Protein AF-F8DKZ6-F1 (afdb_monomer)

Foldseek 3Di:
DDDDPPDDDWAKWKKKWFWVVQAQADDPVLQVVLVVLLVVLCVVQQKAWDDWDDGRGMIITIITGDPRGPVVVSVVVSQVVSQVVCCVVPDVVRRTRTDIDTDPPDDPDD

Structure (mmCIF, N/CA/C/O backbone):
data_AF-F8DKZ6-F1
#
_entry.id   AF-F8DKZ6-F1
#
loop_
_atom_site.group_PDB
_atom_site.id
_atom_site.type_symbol
_atom_site.label_atom_id
_atom_site.label_alt_id
_atom_site.label_comp_id
_atom_site.label_asym_id
_atom_site.label_entity_id
_atom_site.label_seq_id
_atom_site.pdbx_PDB_ins_code
_atom_site.Cartn_x
_atom_site.Cartn_y
_atom_site.Cartn_z
_atom_site.occupancy
_atom_site.B_iso_or_equiv
_atom_site.auth_seq_id
_atom_site.auth_comp_id
_atom_site.auth_asym_id
_atom_site.auth_atom_id
_atom_site.pdbx_PDB_model_num
ATOM 1 N N . MET A 1 1 ? 3.356 -4.204 -20.487 1.00 58.06 1 MET A N 1
ATOM 2 C CA . MET A 1 1 ? 4.602 -4.791 -19.956 1.00 58.06 1 MET A CA 1
ATOM 3 C C . MET A 1 1 ? 5.649 -3.704 -19.964 1.00 58.06 1 MET A C 1
ATOM 5 O O . MET A 1 1 ? 5.780 -3.045 -20.993 1.00 58.06 1 MET A O 1
ATOM 9 N N . ASP A 1 2 ? 6.331 -3.504 -18.841 1.00 63.53 2 ASP A N 1
ATOM 10 C CA . ASP A 1 2 ? 7.314 -2.431 -18.696 1.00 63.53 2 ASP A CA 1
ATOM 11 C C . ASP A 1 2 ? 8.675 -2.890 -19.234 1.00 63.53 2 ASP A C 1
ATOM 13 O O . ASP A 1 2 ? 9.011 -4.079 -19.193 1.00 63.53 2 ASP A O 1
ATOM 17 N N . ARG A 1 3 ? 9.433 -1.956 -19.820 1.00 60.25 3 ARG A N 1
ATOM 18 C CA . ARG A 1 3 ? 10.691 -2.239 -20.526 1.00 60.25 3 ARG A CA 1
ATOM 19 C C . ARG A 1 3 ? 11.828 -1.409 -19.934 1.00 60.25 3 ARG A C 1
ATOM 21 O O . ARG A 1 3 ? 11.728 -0.190 -19.854 1.00 60.25 3 ARG A O 1
ATOM 28 N N . ASN A 1 4 ? 12.912 -2.073 -19.548 1.00 61.59 4 ASN A N 1
ATOM 29 C CA . ASN A 1 4 ? 14.237 -1.480 -19.373 1.00 61.59 4 ASN A CA 1
ATOM 30 C C . ASN A 1 4 ? 15.063 -1.723 -20.655 1.00 61.59 4 ASN A C 1
ATOM 32 O O . ASN A 1 4 ? 14.684 -2.564 -21.469 1.00 61.59 4 ASN A O 1
ATOM 36 N N . GLN A 1 5 ? 16.200 -1.041 -20.826 1.00 69.00 5 GLN A N 1
ATOM 37 C CA . GLN A 1 5 ? 17.036 -1.110 -22.040 1.00 69.00 5 GLN A CA 1
ATOM 38 C C . GLN A 1 5 ? 17.415 -2.546 -22.458 1.00 69.00 5 GLN A C 1
ATOM 40 O O . GLN A 1 5 ? 17.609 -2.805 -23.642 1.00 69.00 5 GLN A O 1
ATOM 45 N N . HIS A 1 6 ? 17.447 -3.491 -21.508 1.00 66.56 6 HIS A N 1
ATOM 46 C CA . HIS A 1 6 ? 17.795 -4.895 -21.752 1.00 66.56 6 HIS A CA 1
ATOM 47 C C . HIS A 1 6 ? 16.823 -5.912 -21.130 1.00 66.56 6 HIS A C 1
ATOM 49 O O . HIS A 1 6 ? 17.156 -7.092 -21.029 1.00 66.56 6 HIS A O 1
ATOM 55 N N . SER A 1 7 ? 15.640 -5.504 -20.652 1.00 61.03 7 SER A N 1
ATOM 56 C CA . SER A 1 7 ? 14.734 -6.437 -19.956 1.00 61.03 7 SER A CA 1
ATOM 57 C C . SER A 1 7 ? 13.268 -6.026 -20.035 1.00 61.03 7 SER A C 1
ATOM 59 O O . SER A 1 7 ? 12.934 -4.856 -19.869 1.00 61.03 7 SER A O 1
ATOM 61 N N . VAL A 1 8 ? 12.386 -7.007 -20.221 1.00 67.94 8 VAL A N 1
ATOM 62 C CA . VAL A 1 8 ? 10.933 -6.860 -20.056 1.00 67.94 8 VAL A CA 1
ATOM 63 C C . VAL A 1 8 ? 10.561 -7.458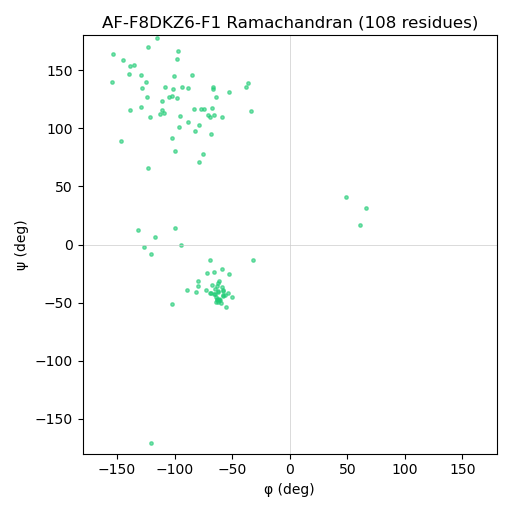 -18.705 1.00 67.94 8 VAL A C 1
ATOM 65 O O . VAL A 1 8 ? 11.026 -8.548 -18.380 1.00 67.94 8 VAL A O 1
ATOM 68 N N . TYR A 1 9 ? 9.752 -6.760 -17.910 1.00 72.69 9 TYR A N 1
ATOM 69 C CA . TYR A 1 9 ? 9.3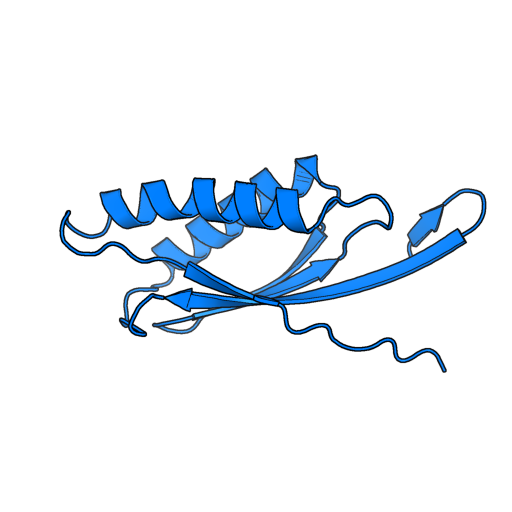37 -7.252 -16.598 1.00 72.69 9 TYR A CA 1
ATOM 70 C C . TYR A 1 9 ? 7.859 -6.974 -16.317 1.00 72.69 9 TYR A C 1
ATOM 72 O O . TYR A 1 9 ? 7.246 -6.046 -16.852 1.00 72.69 9 TYR A O 1
ATOM 80 N N . LEU A 1 10 ? 7.288 -7.823 -15.462 1.00 79.69 10 LEU A N 1
ATOM 81 C CA . LEU A 1 10 ? 5.945 -7.682 -14.917 1.00 79.69 10 LEU A CA 1
ATOM 82 C C . LEU A 1 10 ? 5.943 -8.243 -13.491 1.00 79.69 10 LEU A C 1
ATOM 84 O O . LEU A 1 10 ? 5.713 -9.430 -13.281 1.00 79.69 10 LEU A O 1
ATOM 88 N N . LEU A 1 11 ? 6.247 -7.386 -12.516 1.00 86.38 11 LEU A N 1
ATOM 89 C CA . LEU A 1 11 ? 6.314 -7.761 -11.104 1.00 86.38 11 LEU A CA 1
ATOM 90 C C . LEU A 1 11 ? 5.047 -7.280 -10.398 1.00 86.38 11 LEU A C 1
ATOM 92 O O . LEU A 1 11 ? 4.985 -6.134 -9.954 1.00 86.38 11 LEU A O 1
ATOM 96 N N . ASN A 1 12 ? 4.026 -8.136 -10.348 1.00 87.94 12 ASN A N 1
ATOM 97 C CA . ASN A 1 12 ? 2.811 -7.879 -9.577 1.00 87.94 12 ASN A CA 1
ATOM 98 C C . ASN A 1 12 ? 2.947 -8.510 -8.188 1.00 87.94 12 ASN A C 1
ATOM 100 O O . ASN A 1 12 ? 3.354 -9.662 -8.069 1.00 87.94 12 ASN A O 1
ATOM 104 N N . TYR A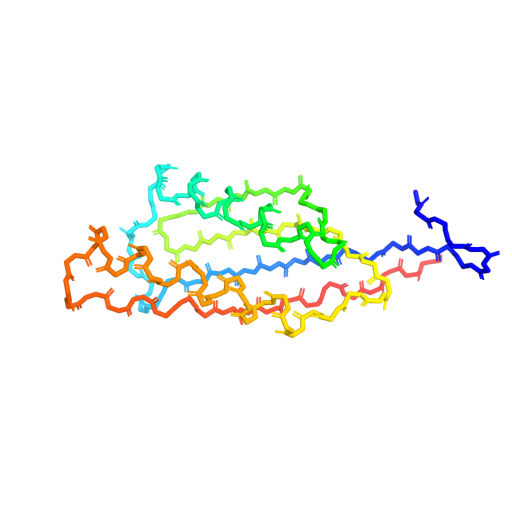 1 13 ? 2.555 -7.768 -7.159 1.00 88.06 13 TYR A N 1
ATOM 105 C CA . TYR A 1 13 ? 2.567 -8.208 -5.772 1.00 88.06 13 TYR A CA 1
ATOM 106 C C . TYR A 1 13 ? 1.182 -8.055 -5.163 1.00 88.06 13 TYR A C 1
ATOM 108 O O . TYR A 1 13 ? 0.511 -7.042 -5.374 1.00 88.06 13 TYR A O 1
ATOM 116 N N . HIS A 1 14 ? 0.798 -9.044 -4.357 1.00 88.25 14 HIS A N 1
ATOM 117 C CA . HIS A 1 14 ? -0.399 -8.990 -3.535 1.00 88.25 14 HIS A CA 1
ATOM 118 C C . HIS A 1 14 ? -0.002 -8.849 -2.064 1.00 88.25 14 HIS A C 1
ATOM 120 O O . HIS A 1 14 ? 0.602 -9.735 -1.456 1.00 88.25 14 HIS A O 1
ATOM 126 N N . LEU A 1 15 ? -0.331 -7.697 -1.495 1.00 87.62 15 LEU A N 1
ATOM 127 C CA . LEU A 1 15 ? -0.096 -7.372 -0.099 1.00 87.62 15 LEU A CA 1
ATOM 128 C C . LEU A 1 15 ? -1.415 -7.442 0.662 1.00 87.62 15 LEU A C 1
ATOM 130 O O . LEU A 1 15 ? -2.377 -6.764 0.305 1.00 87.62 15 LEU A O 1
ATOM 134 N N . VAL A 1 16 ? -1.422 -8.213 1.748 1.00 86.50 16 VAL A N 1
ATOM 135 C CA . VAL A 1 16 ? -2.526 -8.229 2.708 1.00 86.50 16 VAL A CA 1
ATOM 136 C C . VAL A 1 16 ? -2.041 -7.604 4.008 1.00 86.50 16 VAL A C 1
ATOM 138 O O . VAL A 1 16 ? -1.037 -8.027 4.587 1.00 86.50 16 VAL A O 1
ATOM 141 N N . MET A 1 17 ? -2.740 -6.561 4.447 1.00 85.19 17 MET A N 1
ATOM 142 C CA . MET A 1 17 ? -2.450 -5.845 5.685 1.00 85.19 17 MET A CA 1
ATOM 143 C C . MET A 1 17 ? -3.563 -6.111 6.675 1.00 85.19 17 MET A C 1
ATOM 145 O O . MET A 1 17 ? -4.699 -5.706 6.447 1.00 85.19 17 MET A O 1
ATOM 149 N N . VAL A 1 18 ? -3.232 -6.773 7.777 1.00 83.25 18 VAL A N 1
ATOM 150 C CA . VAL A 1 18 ? -4.214 -7.183 8.782 1.00 83.25 18 VAL A CA 1
ATOM 151 C C . VAL A 1 18 ? -4.046 -6.342 10.039 1.00 83.25 18 VAL A C 1
ATOM 153 O O . VAL A 1 18 ? -2.931 -6.120 10.517 1.00 83.25 18 VAL A O 1
ATOM 156 N N . VAL A 1 19 ? -5.161 -5.877 10.593 1.00 77.62 19 VAL A N 1
ATOM 157 C CA . VAL A 1 19 ? -5.202 -5.169 11.873 1.00 77.62 19 VAL A CA 1
ATOM 158 C C . VAL A 1 19 ? -4.809 -6.133 12.994 1.00 77.62 19 VAL A C 1
ATOM 160 O O . VAL A 1 19 ? -5.330 -7.245 13.082 1.00 77.62 19 VAL A O 1
ATOM 163 N N . LYS A 1 20 ? -3.926 -5.711 13.907 1.00 71.31 20 LYS A N 1
ATOM 164 C CA . LYS A 1 20 ? -3.575 -6.509 15.093 1.00 71.31 20 LYS A CA 1
ATOM 165 C C . LYS A 1 20 ? -4.827 -6.940 15.863 1.00 71.31 20 LYS A C 1
ATOM 167 O O . LYS A 1 20 ? -5.678 -6.109 16.182 1.00 71.31 20 LYS A O 1
ATOM 172 N N . TYR A 1 21 ? -4.907 -8.228 16.197 1.00 80.19 21 TYR A N 1
ATOM 173 C CA . TYR A 1 21 ? -6.077 -8.856 16.831 1.00 80.19 21 TYR A CA 1
ATOM 174 C C . TYR A 1 21 ? -7.367 -8.796 15.993 1.00 80.19 21 TYR A C 1
ATOM 176 O O . TYR A 1 21 ? -8.445 -8.977 16.553 1.00 80.19 21 TYR A O 1
ATOM 184 N N . ARG A 1 22 ? -7.267 -8.516 14.683 1.00 78.38 22 ARG A N 1
ATOM 185 C CA . ARG A 1 22 ? -8.392 -8.439 13.736 1.00 78.38 22 ARG A CA 1
ATOM 186 C C . ARG A 1 22 ? -9.557 -7.587 14.239 1.00 78.38 22 ARG A C 1
ATOM 188 O O . ARG A 1 22 ? -10.730 -7.933 14.117 1.00 78.38 22 ARG A O 1
ATOM 195 N N . ARG A 1 23 ? -9.228 -6.455 14.866 1.00 81.62 23 ARG A N 1
ATOM 196 C CA . ARG A 1 23 ? -10.247 -5.502 15.308 1.00 81.62 23 ARG A CA 1
ATOM 197 C C . ARG A 1 23 ? -10.922 -4.891 14.080 1.00 81.62 23 ARG A C 1
ATOM 199 O O . ARG A 1 23 ? -10.241 -4.480 13.146 1.00 81.62 23 ARG A O 1
ATOM 206 N N . LYS A 1 24 ? -12.248 -4.793 14.127 1.00 87.19 24 LYS A N 1
ATOM 207 C CA . LYS A 1 24 ? -13.101 -4.246 13.064 1.00 87.19 24 LYS A CA 1
ATOM 208 C C . LYS A 1 24 ? -13.091 -2.717 13.081 1.00 87.19 24 LYS A C 1
ATOM 210 O O . LYS A 1 24 ? -14.027 -2.088 13.561 1.00 87.19 24 LYS A O 1
ATOM 215 N N . VAL A 1 25 ? -11.970 -2.134 12.680 1.00 83.38 25 VAL A N 1
ATOM 216 C CA . VAL A 1 25 ? -11.670 -0.698 12.819 1.00 83.38 25 VAL A CA 1
ATOM 217 C C . VAL A 1 25 ? -11.412 0.002 11.493 1.00 83.38 25 VAL A C 1
ATOM 219 O O . VAL A 1 25 ? -11.281 1.220 11.482 1.00 83.38 25 VAL A O 1
ATOM 222 N N . ILE A 1 26 ? -11.306 -0.735 10.389 1.00 86.12 26 ILE A N 1
ATOM 223 C CA . ILE A 1 26 ? -11.164 -0.143 9.064 1.00 86.12 26 ILE A CA 1
ATOM 224 C C . ILE A 1 26 ? -12.561 0.223 8.565 1.00 86.12 26 ILE A C 1
ATOM 226 O O . ILE A 1 26 ? -13.417 -0.635 8.370 1.00 86.12 26 ILE A O 1
ATOM 230 N N . ASN A 1 27 ? -12.773 1.517 8.370 1.00 89.50 27 ASN A N 1
ATOM 231 C CA . ASN A 1 27 ? -13.910 2.082 7.655 1.00 89.50 27 ASN A CA 1
ATOM 232 C C . ASN A 1 27 ? -13.409 2.784 6.382 1.00 89.50 27 ASN A C 1
ATOM 234 O O . ASN A 1 27 ? -12.199 2.857 6.147 1.00 89.50 27 ASN A O 1
ATOM 238 N N . ASP A 1 28 ? -14.328 3.315 5.580 1.00 92.44 28 ASP A N 1
ATOM 239 C CA . ASP A 1 28 ? -14.003 3.951 4.297 1.00 92.44 28 ASP A CA 1
ATOM 240 C C . ASP A 1 28 ? -13.018 5.121 4.455 1.00 92.44 28 ASP A C 1
ATOM 242 O O . ASP A 1 28 ? -12.067 5.243 3.686 1.00 92.44 28 ASP A O 1
ATOM 246 N N . GLU A 1 29 ? -13.178 5.939 5.501 1.00 89.88 29 GLU A N 1
ATOM 247 C CA . GLU A 1 29 ? -12.293 7.077 5.787 1.00 89.88 29 GLU A CA 1
ATOM 248 C C . GLU A 1 29 ? -10.854 6.625 6.090 1.00 89.88 29 GLU A C 1
ATOM 250 O O . GLU A 1 29 ? -9.885 7.140 5.523 1.00 89.88 29 GLU A O 1
ATOM 255 N N . ILE A 1 30 ? -10.699 5.625 6.963 1.00 86.94 30 ILE A N 1
ATOM 256 C CA . ILE A 1 30 ? -9.394 5.054 7.310 1.00 86.94 30 ILE A CA 1
ATOM 257 C C . ILE A 1 30 ? -8.779 4.367 6.089 1.00 86.94 30 ILE A C 1
ATOM 259 O O . ILE A 1 30 ? -7.583 4.528 5.835 1.00 86.94 30 ILE A O 1
ATOM 263 N N . SER A 1 31 ? -9.580 3.623 5.327 1.00 91.81 31 SER A N 1
ATOM 264 C CA . SER A 1 31 ? -9.148 2.935 4.111 1.00 91.81 31 SER A CA 1
ATOM 265 C C . SER A 1 31 ? -8.617 3.913 3.062 1.00 91.81 31 SER A C 1
ATOM 267 O O . SER A 1 31 ? -7.507 3.723 2.560 1.00 91.81 31 SER A O 1
ATOM 269 N N . GLU A 1 32 ? -9.343 4.998 2.786 1.00 93.31 32 GLU A N 1
ATOM 270 C CA . GLU A 1 32 ? -8.937 5.989 1.788 1.00 93.31 32 GLU A CA 1
ATOM 271 C C . GLU A 1 32 ? -7.651 6.712 2.204 1.00 93.31 32 GLU A C 1
ATOM 273 O O . GLU A 1 32 ? -6.744 6.909 1.393 1.00 93.31 32 GLU A O 1
ATOM 278 N N . TYR A 1 33 ? -7.489 7.020 3.494 1.00 90.06 33 TYR A N 1
ATOM 279 C CA . TYR A 1 33 ? -6.216 7.546 3.974 1.00 90.06 33 TYR A CA 1
ATOM 280 C C . TYR A 1 33 ? -5.065 6.554 3.764 1.00 90.06 33 TYR A C 1
ATOM 282 O O . TYR A 1 33 ? -3.989 6.941 3.296 1.00 90.06 33 TYR A O 1
ATOM 290 N N . LEU A 1 34 ? -5.257 5.286 4.145 1.00 90.81 34 LEU A N 1
ATOM 291 C CA . LEU A 1 34 ? -4.234 4.249 3.998 1.00 90.81 34 LEU A CA 1
ATOM 292 C C . LEU A 1 34 ? -3.822 4.116 2.527 1.00 90.81 34 LEU A C 1
ATOM 294 O O . LEU A 1 34 ? -2.626 4.108 2.228 1.00 90.81 34 LEU A O 1
ATOM 298 N N . LYS A 1 35 ? -4.797 4.131 1.614 1.00 95.56 35 LYS A N 1
ATOM 299 C CA . LYS A 1 35 ? -4.586 4.123 0.165 1.00 95.56 35 LYS A CA 1
ATOM 300 C C . LYS A 1 35 ? -3.775 5.326 -0.299 1.00 95.56 35 LYS A C 1
ATOM 302 O O . LYS A 1 35 ? -2.758 5.162 -0.974 1.00 95.56 35 LYS A O 1
ATOM 307 N N . HIS A 1 36 ? -4.162 6.532 0.110 1.00 94.69 36 HIS A N 1
ATOM 308 C CA . HIS A 1 36 ? -3.431 7.750 -0.229 1.00 94.69 36 HIS A CA 1
ATOM 309 C C . HIS A 1 36 ? -1.975 7.691 0.261 1.00 94.69 36 HIS A C 1
ATOM 311 O O . HIS A 1 36 ? -1.042 7.980 -0.491 1.00 94.69 36 HIS A O 1
ATOM 317 N N . ARG A 1 37 ? -1.739 7.239 1.501 1.00 92.06 37 ARG A N 1
ATOM 318 C CA . ARG A 1 37 ? -0.374 7.045 2.018 1.00 92.06 37 ARG A CA 1
ATOM 319 C C . ARG A 1 37 ? 0.398 5.985 1.246 1.00 92.06 37 ARG A C 1
ATOM 321 O O . ARG A 1 37 ? 1.605 6.150 1.083 1.00 92.06 37 ARG A O 1
ATOM 328 N N . PHE A 1 38 ? -0.263 4.927 0.783 1.00 94.69 38 PHE A N 1
ATOM 329 C CA . PHE A 1 38 ? 0.373 3.868 0.006 1.00 94.69 38 PHE A CA 1
ATOM 330 C C . PHE A 1 38 ? 0.912 4.421 -1.307 1.00 94.69 38 PHE A C 1
ATOM 332 O O . PHE A 1 38 ? 2.080 4.209 -1.623 1.00 94.69 38 PHE A O 1
ATOM 339 N N . VAL A 1 39 ? 0.098 5.212 -2.011 1.00 96.31 39 VAL A N 1
ATOM 340 C CA . VAL A 1 39 ? 0.501 5.886 -3.251 1.00 96.31 39 VAL A CA 1
ATOM 341 C C . VAL A 1 39 ? 1.654 6.860 -2.994 1.00 96.31 39 VAL A C 1
ATOM 343 O O . VAL A 1 39 ? 2.676 6.777 -3.669 1.00 96.31 39 VAL A O 1
ATOM 346 N N . VAL A 1 40 ? 1.542 7.729 -1.983 1.00 95.00 40 VAL A N 1
ATOM 347 C CA . VAL A 1 40 ? 2.578 8.731 -1.664 1.00 95.00 40 VAL A CA 1
ATOM 348 C C . VAL A 1 40 ? 3.914 8.081 -1.303 1.00 95.00 40 VAL A C 1
ATOM 350 O O . VAL A 1 40 ? 4.957 8.495 -1.799 1.00 95.00 40 VAL A O 1
ATOM 353 N N . VAL A 1 41 ? 3.910 7.058 -0.443 1.00 93.56 41 VAL A N 1
ATOM 354 C CA . VAL A 1 41 ? 5.149 6.351 -0.085 1.00 93.56 41 VAL A CA 1
ATOM 355 C C . VAL A 1 41 ? 5.673 5.569 -1.286 1.00 93.56 41 VAL A C 1
ATOM 357 O O . VAL A 1 41 ? 6.871 5.593 -1.543 1.00 93.56 41 VAL A O 1
ATOM 360 N N . GLY A 1 42 ? 4.789 4.915 -2.041 1.00 95.12 42 GLY A N 1
ATOM 361 C CA . GLY A 1 42 ? 5.134 4.069 -3.178 1.00 95.12 42 GLY A CA 1
ATOM 362 C C . GLY A 1 42 ? 5.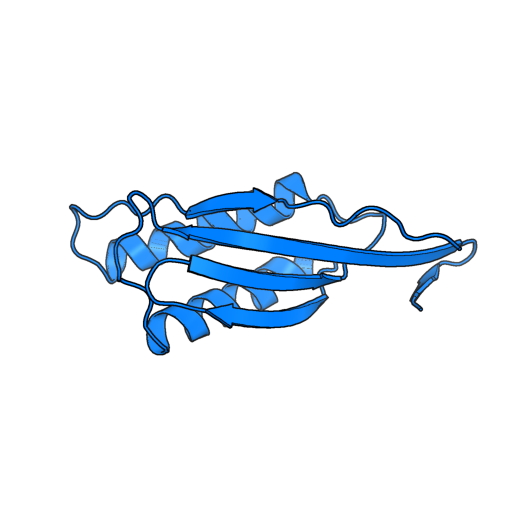847 4.791 -4.320 1.00 95.12 42 GLY A C 1
ATOM 363 O O . GLY A 1 42 ? 6.718 4.193 -4.954 1.00 95.12 42 GLY A O 1
ATOM 364 N N . GLN A 1 43 ? 5.561 6.079 -4.533 1.00 94.00 43 GLN A N 1
ATOM 365 C CA . GLN A 1 43 ? 6.220 6.899 -5.559 1.00 94.00 43 GLN A CA 1
ATOM 366 C C . GLN A 1 43 ? 7.750 6.875 -5.443 1.00 94.00 43 GLN A C 1
ATOM 368 O O . GLN A 1 43 ? 8.437 6.710 -6.448 1.00 94.00 43 GLN A O 1
ATOM 373 N N . ALA A 1 44 ? 8.290 6.956 -4.223 1.00 93.56 44 ALA A N 1
ATOM 374 C CA . ALA A 1 44 ? 9.736 6.948 -3.988 1.00 93.56 44 ALA A CA 1
ATOM 375 C C . ALA A 1 44 ? 10.407 5.590 -4.282 1.00 93.56 44 ALA A C 1
ATOM 377 O O . ALA A 1 44 ? 11.629 5.515 -4.364 1.00 93.56 44 ALA A O 1
ATOM 378 N N . TYR A 1 45 ? 9.618 4.524 -4.437 1.00 94.25 45 TYR A N 1
ATOM 379 C CA . TYR A 1 45 ? 10.093 3.150 -4.616 1.00 94.25 45 TYR A CA 1
ATOM 380 C C . TYR A 1 45 ? 9.704 2.552 -5.977 1.00 94.25 45 TYR A C 1
ATOM 382 O O . TYR A 1 45 ? 9.921 1.361 -6.203 1.00 94.25 45 TYR A O 1
ATOM 390 N N . GLY A 1 46 ? 9.119 3.343 -6.884 1.00 93.56 46 GLY A N 1
ATOM 391 C CA . GLY A 1 46 ? 8.642 2.844 -8.177 1.00 93.56 46 GLY A CA 1
ATOM 392 C C . GLY A 1 46 ? 7.466 1.869 -8.051 1.00 93.56 46 GLY A C 1
ATOM 393 O O . GLY A 1 46 ? 7.345 0.939 -8.845 1.00 93.56 46 GLY A O 1
ATOM 394 N N . ILE A 1 47 ? 6.624 2.048 -7.032 1.00 94.81 47 ILE A N 1
ATOM 395 C CA . ILE A 1 47 ? 5.411 1.253 -6.833 1.00 94.81 47 ILE A CA 1
ATOM 396 C C . ILE A 1 47 ? 4.241 1.892 -7.576 1.00 94.81 47 ILE A C 1
ATOM 398 O O . ILE A 1 47 ? 4.000 3.093 -7.463 1.00 94.81 47 ILE A O 1
ATOM 402 N N . ASN A 1 48 ? 3.469 1.067 -8.276 1.00 93.81 48 ASN A N 1
ATOM 403 C CA . ASN A 1 48 ? 2.251 1.470 -8.962 1.00 93.81 48 ASN A CA 1
ATOM 404 C C . ASN A 1 48 ? 1.053 0.658 -8.447 1.00 93.81 48 ASN A C 1
ATOM 406 O O . ASN A 1 48 ? 0.936 -0.538 -8.718 1.00 93.81 48 ASN A O 1
ATOM 410 N N . LEU A 1 49 ? 0.158 1.309 -7.703 1.00 96.00 49 LEU A N 1
ATOM 411 C CA . LEU A 1 49 ? -1.068 0.699 -7.184 1.00 96.00 49 LEU A CA 1
ATOM 412 C C . LEU A 1 49 ? -1.992 0.280 -8.339 1.00 96.00 49 LEU A C 1
ATOM 414 O O . LEU A 1 49 ? -2.310 1.097 -9.194 1.00 96.00 49 LEU A O 1
ATOM 418 N N . GLN A 1 50 ? -2.421 -0.981 -8.355 1.00 95.69 50 GLN A N 1
ATOM 419 C CA . GLN A 1 50 ? -3.355 -1.511 -9.355 1.00 95.69 50 GLN A CA 1
ATOM 420 C C . GLN A 1 50 ? -4.764 -1.635 -8.775 1.00 95.69 50 GLN A C 1
ATOM 422 O O . GLN A 1 50 ? -5.712 -1.113 -9.351 1.00 95.69 50 GLN A O 1
ATOM 427 N N . GLU A 1 51 ? -4.896 -2.279 -7.614 1.00 95.81 51 GLU A N 1
ATOM 428 C CA . GLU A 1 51 ? -6.185 -2.483 -6.949 1.00 95.81 51 GLU A CA 1
ATOM 429 C C . GLU A 1 51 ? -6.052 -2.292 -5.440 1.00 95.81 51 GLU A C 1
ATOM 431 O O . GLU A 1 51 ? -5.018 -2.602 -4.839 1.00 95.81 51 GLU A O 1
ATOM 436 N N . TRP A 1 52 ? -7.120 -1.780 -4.833 1.00 97.12 52 TRP A N 1
ATOM 437 C CA . TRP A 1 52 ? -7.226 -1.548 -3.400 1.00 97.12 52 TRP A CA 1
ATOM 438 C C . TRP A 1 52 ? -8.618 -1.944 -2.931 1.00 97.12 52 TRP A C 1
ATOM 440 O O . TRP A 1 52 ? -9.597 -1.310 -3.317 1.00 97.12 52 TRP A O 1
ATOM 450 N N . ASN A 1 53 ? -8.690 -2.959 -2.078 1.00 95.38 53 ASN A N 1
ATOM 451 C CA . ASN A 1 53 ? -9.931 -3.435 -1.481 1.00 95.38 53 ASN A CA 1
ATOM 452 C C . ASN A 1 53 ? -9.752 -3.523 0.034 1.00 95.38 53 ASN A C 1
ATOM 454 O O . ASN A 1 53 ? -8.665 -3.848 0.512 1.00 95.38 53 ASN A O 1
ATOM 458 N N . HIS A 1 54 ? -10.802 -3.253 0.802 1.00 94.00 54 HIS A N 1
ATOM 459 C CA . HIS A 1 54 ? -10.754 -3.377 2.255 1.00 94.00 54 HIS A CA 1
ATOM 460 C C . HIS A 1 54 ? -11.989 -4.080 2.804 1.00 94.00 54 HIS A C 1
ATOM 462 O O . HIS A 1 54 ? -13.065 -4.032 2.215 1.00 94.00 54 HIS A O 1
ATOM 468 N N . ASP A 1 55 ? -11.798 -4.691 3.964 1.00 93.31 55 ASP A N 1
ATOM 469 C CA . ASP A 1 55 ? -12.847 -5.141 4.869 1.00 93.31 55 ASP A CA 1
ATOM 470 C C . ASP A 1 55 ? -12.645 -4.415 6.213 1.00 93.31 55 ASP A C 1
ATOM 472 O O . ASP A 1 55 ? -11.835 -3.492 6.329 1.00 93.31 55 ASP A O 1
ATOM 476 N N . GLN A 1 56 ? -13.369 -4.814 7.251 1.00 89.62 56 GLN A N 1
ATOM 477 C CA . GLN A 1 56 ? -13.357 -4.160 8.554 1.00 89.62 56 GLN A CA 1
ATOM 478 C C . GLN A 1 56 ? -12.053 -4.390 9.334 1.00 89.62 56 GLN A C 1
ATOM 480 O O . GLN A 1 56 ? -11.712 -3.590 10.206 1.00 89.62 56 GLN A O 1
ATOM 485 N N . ASP A 1 57 ? -11.316 -5.467 9.061 1.00 86.25 57 ASP A N 1
ATOM 486 C CA . ASP A 1 57 ? -10.118 -5.871 9.812 1.00 86.25 57 ASP A CA 1
ATOM 487 C C . ASP A 1 57 ? -8.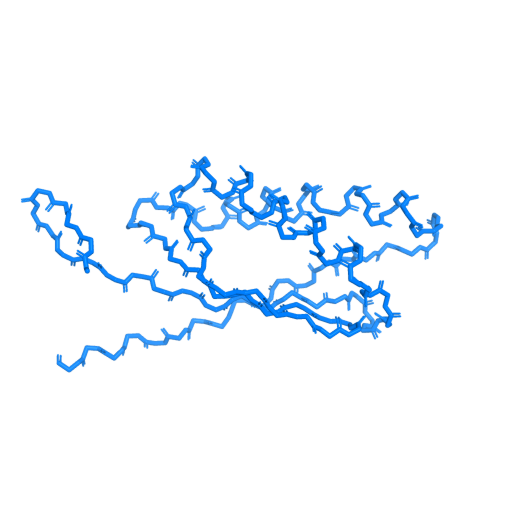867 -6.098 8.943 1.00 86.25 57 ASP A C 1
ATOM 489 O O . ASP A 1 57 ? -7.787 -6.366 9.485 1.00 86.25 57 ASP A O 1
ATOM 493 N N . HIS A 1 58 ? -8.971 -5.959 7.618 1.00 86.94 58 HIS A N 1
ATOM 494 C CA . HIS A 1 58 ? -7.841 -6.096 6.702 1.00 86.94 58 HIS A CA 1
ATOM 495 C C . HIS A 1 58 ? -8.000 -5.298 5.395 1.00 86.94 58 HIS A C 1
ATOM 497 O O . HIS A 1 58 ? -9.088 -4.867 5.024 1.00 86.94 58 HIS A O 1
ATOM 503 N N . VAL A 1 59 ? -6.881 -5.111 4.691 1.00 90.69 59 VAL A N 1
ATOM 504 C CA . VAL A 1 59 ? -6.798 -4.470 3.370 1.00 90.69 59 VAL A CA 1
ATOM 505 C C . VAL A 1 59 ? -6.026 -5.369 2.408 1.00 90.69 59 VAL A C 1
ATOM 507 O O . VAL A 1 59 ? -4.944 -5.8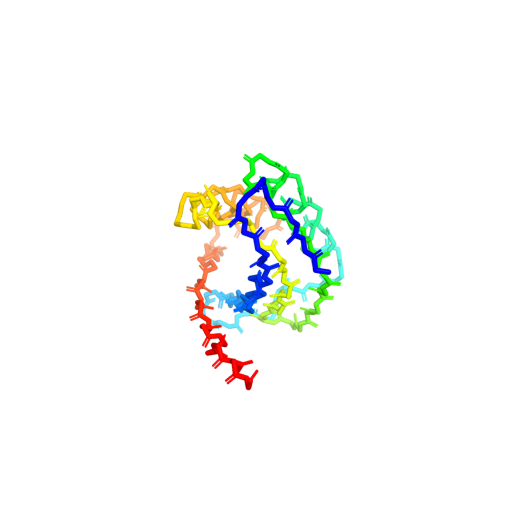51 2.747 1.00 90.69 59 VAL A O 1
ATOM 510 N N . HIS A 1 60 ? -6.556 -5.527 1.200 1.00 91.81 60 HIS A N 1
ATOM 511 C CA . HIS A 1 60 ? -5.933 -6.177 0.054 1.00 91.81 60 HIS A CA 1
ATOM 512 C C . HIS A 1 60 ? -5.411 -5.140 -0.937 1.00 91.81 60 HIS A C 1
ATOM 514 O O . HIS A 1 60 ? -6.147 -4.256 -1.380 1.00 91.81 60 HIS A O 1
ATOM 520 N N . VAL A 1 61 ? -4.141 -5.267 -1.311 1.00 93.56 61 VAL A N 1
ATOM 521 C CA . VAL A 1 61 ? -3.471 -4.342 -2.223 1.00 93.56 61 VAL A CA 1
ATOM 522 C C . VAL A 1 61 ? -2.788 -5.123 -3.329 1.00 93.56 61 VAL A C 1
ATOM 524 O O . VAL A 1 61 ? -1.863 -5.893 -3.068 1.00 93.56 61 VAL A O 1
ATOM 527 N N . LEU A 1 62 ? -3.208 -4.890 -4.568 1.00 92.81 62 LEU A N 1
ATOM 528 C CA . LEU A 1 62 ? -2.489 -5.340 -5.752 1.00 92.81 62 LEU A CA 1
ATOM 529 C C . LEU A 1 62 ? -1.663 -4.172 -6.277 1.00 92.81 62 LEU A C 1
ATOM 531 O O . LEU A 1 62 ? -2.200 -3.094 -6.535 1.00 92.81 62 LEU A O 1
ATOM 535 N N . PHE A 1 63 ? -0.363 -4.362 -6.457 1.00 93.81 63 PHE A N 1
ATOM 536 C CA . PHE A 1 63 ? 0.505 -3.321 -6.999 1.00 93.81 63 PHE A CA 1
ATOM 537 C C . PHE A 1 63 ? 1.611 -3.901 -7.872 1.00 93.81 63 PHE A C 1
ATOM 539 O O . PHE A 1 63 ? 1.979 -5.069 -7.757 1.00 93.81 63 PHE A O 1
ATOM 546 N N . ARG A 1 64 ? 2.156 -3.057 -8.745 1.00 92.50 64 ARG A N 1
ATOM 547 C CA . ARG A 1 64 ? 3.348 -3.343 -9.538 1.00 92.50 64 ARG A CA 1
ATOM 548 C C . ARG A 1 64 ? 4.568 -2.691 -8.924 1.00 92.50 64 ARG A C 1
ATOM 550 O O . ARG A 1 64 ? 4.470 -1.582 -8.403 1.00 92.50 64 ARG A O 1
ATOM 557 N N . ALA A 1 65 ? 5.703 -3.364 -9.024 1.00 91.44 65 ALA A N 1
ATOM 558 C CA . ALA A 1 65 ? 7.000 -2.818 -8.653 1.00 91.44 65 ALA A CA 1
ATOM 559 C C . ALA A 1 65 ? 7.978 -2.880 -9.831 1.00 91.44 65 ALA A C 1
ATOM 561 O O . ALA A 1 65 ? 7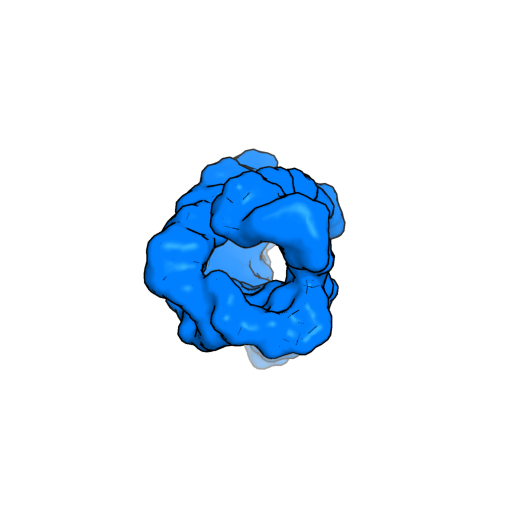.726 -3.529 -10.850 1.00 91.44 65 ALA A O 1
ATOM 562 N N . THR A 1 66 ? 9.123 -2.228 -9.665 1.00 88.50 66 THR A N 1
ATOM 563 C CA . THR A 1 66 ? 10.249 -2.335 -10.596 1.00 88.50 66 THR A CA 1
ATOM 564 C C . THR A 1 66 ? 11.277 -3.348 -10.078 1.00 88.50 66 THR A C 1
ATOM 566 O O . THR A 1 66 ? 11.337 -3.586 -8.872 1.00 88.50 66 THR A O 1
ATOM 569 N N . PRO A 1 67 ? 12.151 -3.909 -10.933 1.00 85.88 67 PRO A N 1
ATOM 570 C CA . PRO A 1 67 ? 13.222 -4.808 -10.492 1.00 85.88 67 PRO A CA 1
ATOM 571 C C . PRO A 1 67 ? 14.198 -4.182 -9.485 1.00 85.88 67 PRO A C 1
ATOM 573 O O . PRO A 1 67 ? 14.876 -4.900 -8.761 1.00 85.88 67 PRO A O 1
ATOM 576 N N . HIS A 1 68 ? 14.268 -2.849 -9.432 1.00 86.31 68 HIS A N 1
ATOM 577 C CA . HIS A 1 68 ? 15.127 -2.098 -8.512 1.00 86.31 68 HIS A CA 1
ATOM 578 C C . HIS A 1 68 ? 14.399 -1.679 -7.230 1.00 86.31 68 HIS A C 1
ATOM 580 O O . HIS A 1 68 ? 14.980 -1.018 -6.371 1.00 86.31 68 HIS A O 1
ATOM 586 N N . THR A 1 69 ? 13.117 -2.022 -7.098 1.00 89.81 69 THR A N 1
ATOM 587 C CA . THR A 1 69 ? 12.333 -1.663 -5.926 1.00 89.81 69 THR A CA 1
ATOM 588 C C . THR A 1 69 ? 12.848 -2.414 -4.701 1.00 89.81 69 THR A C 1
ATOM 590 O O . THR A 1 69 ? 12.750 -3.637 -4.600 1.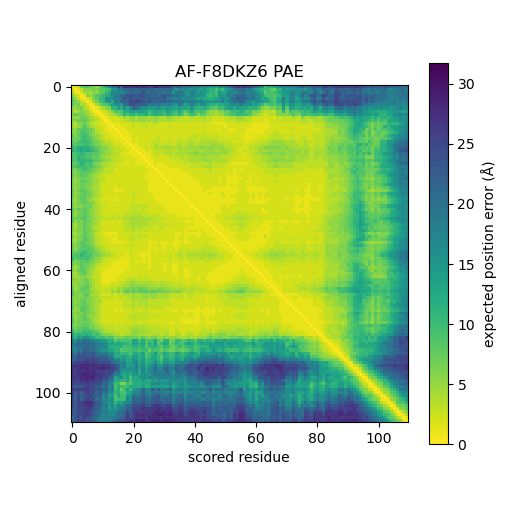00 89.81 69 THR A O 1
ATOM 593 N N . GLU A 1 70 ? 13.330 -1.666 -3.710 1.00 90.81 70 GLU A N 1
ATOM 594 C CA . GLU A 1 70 ? 13.712 -2.213 -2.408 1.00 90.81 70 GLU A CA 1
ATOM 595 C C . GLU A 1 70 ? 12.464 -2.530 -1.566 1.00 90.81 70 GLU A C 1
ATOM 597 O O . GLU A 1 70 ? 12.087 -1.784 -0.657 1.00 90.81 70 GLU A O 1
ATOM 602 N N . MET A 1 71 ? 11.814 -3.658 -1.874 1.00 88.69 71 MET A N 1
ATOM 603 C CA . MET A 1 71 ? 10.522 -4.067 -1.306 1.00 88.69 71 MET A CA 1
ATOM 604 C C . MET A 1 71 ? 10.473 -4.012 0.225 1.00 88.69 71 MET A C 1
ATOM 606 O O . MET A 1 71 ? 9.532 -3.460 0.794 1.00 88.69 71 MET A O 1
ATOM 610 N N . ALA A 1 72 ? 11.500 -4.513 0.915 1.00 87.19 72 ALA A N 1
ATOM 611 C CA . ALA A 1 72 ? 11.547 -4.479 2.377 1.00 87.19 72 ALA A CA 1
ATOM 612 C C . ALA A 1 72 ? 11.564 -3.042 2.933 1.00 87.19 72 ALA A C 1
ATOM 614 O O . ALA A 1 72 ? 10.872 -2.744 3.909 1.00 87.19 72 ALA A O 1
ATOM 615 N N . LYS A 1 73 ? 12.317 -2.128 2.303 1.00 89.56 73 LYS A N 1
ATOM 616 C CA . LYS A 1 73 ? 12.369 -0.719 2.721 1.00 89.56 73 LYS A CA 1
ATOM 617 C C . LYS A 1 73 ? 11.047 -0.014 2.446 1.00 89.56 73 LYS A C 1
ATOM 619 O O . LYS A 1 73 ? 10.560 0.692 3.327 1.00 89.56 73 LYS A O 1
ATOM 624 N N . PHE A 1 74 ? 10.436 -0.269 1.288 1.00 92.50 74 PHE A N 1
ATOM 625 C CA . PHE A 1 74 ? 9.110 0.243 0.949 1.00 92.50 74 PHE A CA 1
ATOM 626 C C . PHE A 1 74 ? 8.067 -0.149 2.005 1.00 92.50 74 PHE A C 1
ATOM 628 O O . PHE A 1 74 ? 7.416 0.719 2.589 1.00 92.50 74 PHE A O 1
ATOM 635 N N . LEU A 1 75 ? 7.950 -1.444 2.309 1.00 89.69 75 LEU A N 1
ATOM 636 C CA . LEU A 1 75 ? 6.971 -1.953 3.273 1.00 89.69 75 LEU A CA 1
ATOM 637 C C . LEU A 1 75 ? 7.213 -1.397 4.680 1.00 89.69 75 LEU A C 1
ATOM 639 O O . LEU A 1 75 ? 6.262 -1.014 5.364 1.00 89.69 75 LEU A O 1
ATOM 643 N N . ASN A 1 76 ? 8.477 -1.284 5.099 1.00 86.50 76 ASN A N 1
ATOM 644 C CA . ASN A 1 76 ? 8.840 -0.691 6.386 1.00 86.50 76 ASN A CA 1
ATOM 645 C C . ASN A 1 76 ? 8.506 0.805 6.455 1.00 86.50 76 ASN A C 1
ATOM 647 O O . ASN A 1 76 ? 7.964 1.268 7.465 1.00 86.50 76 ASN A O 1
ATOM 651 N N . ALA A 1 77 ? 8.787 1.561 5.391 1.00 89.38 77 ALA A N 1
ATOM 652 C CA . ALA A 1 77 ? 8.457 2.980 5.296 1.00 89.38 77 ALA A CA 1
ATOM 653 C C . ALA A 1 77 ? 6.939 3.195 5.325 1.00 89.38 77 ALA A C 1
ATOM 655 O O . ALA A 1 77 ? 6.439 4.026 6.090 1.00 89.38 77 ALA A O 1
ATOM 656 N N . TYR A 1 78 ? 6.196 2.395 4.557 1.00 91.12 78 TYR A N 1
ATOM 657 C CA . TYR A 1 78 ? 4.744 2.462 4.511 1.00 91.12 78 TYR A CA 1
ATOM 658 C C . TYR A 1 78 ? 4.117 2.100 5.868 1.00 91.12 78 TYR A C 1
ATOM 660 O O . TYR A 1 78 ? 3.343 2.893 6.406 1.00 91.12 78 TYR A O 1
ATOM 668 N N . LYS A 1 79 ? 4.520 0.981 6.488 1.00 82.94 79 LYS A N 1
ATOM 669 C CA . LYS A 1 79 ? 4.066 0.563 7.830 1.00 82.94 79 LYS A CA 1
ATOM 670 C C . LYS A 1 79 ? 4.335 1.628 8.893 1.00 82.94 79 LYS A C 1
ATOM 672 O O . LYS A 1 79 ? 3.479 1.920 9.729 1.00 82.94 79 LYS A O 1
ATOM 677 N N . SER A 1 80 ? 5.526 2.224 8.861 1.00 82.50 80 SER A N 1
ATOM 678 C CA . SER A 1 80 ? 5.919 3.277 9.804 1.00 82.50 80 SER A CA 1
ATOM 679 C C . SER A 1 80 ? 5.116 4.561 9.601 1.00 82.50 80 SER A C 1
ATOM 681 O O . SER A 1 80 ? 4.800 5.254 10.570 1.00 82.50 80 SER A O 1
ATOM 683 N N . SER A 1 81 ? 4.772 4.882 8.351 1.00 82.44 81 SER A N 1
ATOM 684 C CA . SER A 1 81 ? 3.945 6.037 8.015 1.00 82.44 81 SER A CA 1
ATOM 685 C C . SER A 1 81 ? 2.477 5.847 8.398 1.00 82.44 81 SER A C 1
ATOM 687 O O . SER A 1 81 ? 1.853 6.817 8.818 1.00 82.44 81 SER A O 1
ATOM 689 N N . SER A 1 82 ? 1.914 4.652 8.216 1.00 79.00 82 SER A N 1
ATOM 690 C CA . SER A 1 82 ? 0.493 4.378 8.465 1.00 79.00 82 SER A CA 1
ATOM 691 C C . SER A 1 82 ? 0.185 4.170 9.952 1.00 79.00 82 SER A C 1
ATOM 693 O O . SER A 1 82 ? -0.830 4.662 10.444 1.00 79.00 82 SER A O 1
ATOM 695 N N . SER A 1 83 ? 1.098 3.546 10.706 1.00 70.88 83 SER A N 1
ATOM 696 C CA . SER A 1 83 ? 0.938 3.286 12.148 1.00 70.88 83 SER A CA 1
ATOM 697 C C . SER A 1 83 ? 0.711 4.557 12.981 1.00 70.88 83 SER A C 1
ATOM 699 O O . SER A 1 83 ? -0.123 4.567 13.889 1.00 70.88 83 SER A O 1
ATOM 701 N N . ARG A 1 84 ? 1.405 5.661 12.657 1.00 63.72 84 ARG A N 1
ATOM 702 C CA . ARG A 1 84 ? 1.300 6.923 13.418 1.00 63.72 84 ARG A CA 1
ATOM 703 C C . ARG A 1 84 ? -0.102 7.522 13.390 1.00 63.72 84 ARG A C 1
ATOM 705 O O . ARG A 1 84 ? -0.499 8.154 14.364 1.00 63.72 84 ARG A O 1
ATOM 712 N N . MET A 1 85 ? -0.842 7.350 12.295 1.00 62.62 85 MET A N 1
ATOM 713 C CA . MET A 1 85 ? -2.181 7.922 12.196 1.00 62.62 85 MET A CA 1
ATOM 714 C C . MET A 1 85 ? -3.224 7.055 12.893 1.00 62.62 85 MET A C 1
ATOM 716 O O . MET A 1 85 ? -4.056 7.588 13.619 1.00 62.62 85 MET A O 1
ATOM 720 N N . VAL A 1 86 ? -3.144 5.731 12.750 1.00 58.72 86 VAL A N 1
ATOM 721 C CA . VAL A 1 86 ? -4.084 4.823 13.422 1.00 58.72 86 VAL A CA 1
ATOM 722 C C . VAL A 1 86 ? -4.038 5.014 14.945 1.00 58.72 86 VAL A C 1
ATOM 724 O O . VAL A 1 86 ? -5.080 5.047 15.589 1.00 58.72 86 VAL A O 1
ATOM 727 N N . GLN A 1 87 ? -2.854 5.276 15.508 1.00 62.22 87 GLN A N 1
ATOM 728 C CA . GLN A 1 87 ? -2.691 5.632 16.926 1.00 62.22 87 GLN A CA 1
ATOM 729 C C . GLN A 1 87 ? -3.312 6.983 17.326 1.00 62.22 87 GLN A C 1
ATOM 731 O O . GLN A 1 87 ? -3.577 7.207 18.506 1.00 62.22 87 GLN A O 1
ATOM 736 N N . LYS A 1 88 ? -3.496 7.908 16.376 1.00 59.66 88 LYS A N 1
ATOM 737 C CA . LYS A 1 88 ? -4.061 9.243 16.616 1.00 59.66 88 LYS A CA 1
ATOM 738 C C . LYS A 1 88 ? -5.586 9.245 16.485 1.00 59.66 88 LYS A C 1
ATOM 740 O O . LYS A 1 88 ? -6.248 9.913 17.271 1.00 59.66 88 LYS A O 1
ATOM 745 N N . THR A 1 89 ? -6.124 8.501 15.519 1.00 56.88 89 THR A N 1
ATOM 746 C CA . THR A 1 89 ? -7.570 8.396 15.259 1.00 56.88 89 THR A CA 1
ATOM 747 C C . THR A 1 89 ? -8.255 7.426 16.221 1.00 56.88 89 THR A C 1
ATOM 749 O O . THR A 1 89 ? -9.404 7.632 16.596 1.00 56.88 89 THR A O 1
ATOM 752 N N . ILE A 1 90 ? -7.545 6.389 16.672 1.00 56.62 90 ILE A N 1
ATOM 753 C CA . ILE A 1 90 ? -8.080 5.359 17.557 1.00 56.62 90 ILE A CA 1
ATOM 754 C C . ILE A 1 90 ? -7.368 5.485 18.906 1.00 56.62 90 ILE A C 1
ATOM 756 O O . ILE A 1 90 ? -6.162 5.275 19.001 1.00 56.62 90 ILE A O 1
ATOM 760 N N . SER A 1 91 ? -8.109 5.895 19.938 1.00 47.31 91 SER A N 1
ATOM 761 C CA . SER A 1 91 ? -7.633 6.257 21.281 1.00 47.31 91 SER A CA 1
ATOM 762 C C . SER A 1 91 ? -6.460 5.397 21.791 1.00 47.31 91 SER A C 1
ATOM 764 O O . SER A 1 91 ? -6.485 4.175 21.656 1.00 47.31 91 SER A O 1
ATOM 766 N N . ARG A 1 92 ? -5.480 6.056 22.437 1.00 44.09 92 ARG A N 1
ATOM 767 C CA . ARG A 1 92 ? -4.135 5.634 22.927 1.00 44.09 92 ARG A CA 1
ATOM 768 C C . ARG A 1 92 ? -3.893 4.177 23.403 1.00 44.09 92 ARG A C 1
ATOM 770 O O . ARG A 1 92 ? -2.735 3.793 23.513 1.00 44.09 92 ARG A O 1
ATOM 777 N N . ASN A 1 93 ? -4.922 3.358 23.630 1.00 43.22 93 ASN A N 1
ATOM 778 C CA . ASN A 1 93 ? -4.848 1.934 23.999 1.00 43.22 93 ASN A CA 1
ATOM 779 C C . ASN A 1 93 ? -5.078 0.952 22.826 1.00 43.22 93 ASN A C 1
ATOM 781 O O . ASN A 1 93 ? -5.301 -0.242 23.042 1.00 43.22 93 ASN A O 1
ATOM 785 N N . GLN A 1 94 ? -5.039 1.418 21.574 1.00 41.78 94 GLN A N 1
ATOM 786 C CA . GLN A 1 94 ? -5.271 0.587 20.387 1.00 41.78 94 GLN A CA 1
ATOM 787 C C . GLN A 1 94 ? -4.083 0.633 19.414 1.00 41.78 94 GLN A C 1
ATOM 789 O O . GLN A 1 94 ? -4.174 1.138 18.299 1.00 41.78 94 GLN A O 1
ATOM 794 N N . ALA A 1 95 ? -2.932 0.099 19.832 1.00 36.53 95 ALA A N 1
ATOM 795 C CA . ALA A 1 95 ? -1.784 -0.070 18.945 1.00 36.53 95 ALA A CA 1
ATOM 796 C C . ALA A 1 95 ? -2.087 -1.145 17.886 1.00 36.53 95 ALA A C 1
ATOM 798 O O . ALA A 1 95 ? -1.919 -2.345 18.117 1.00 36.53 95 ALA A O 1
ATOM 799 N N . ILE A 1 96 ? -2.546 -0.715 16.715 1.00 44.44 96 ILE A N 1
ATOM 800 C CA . ILE A 1 96 ? -2.712 -1.590 15.559 1.00 44.44 96 ILE A CA 1
ATOM 801 C C . ILE A 1 96 ? -1.347 -1.718 14.896 1.00 44.44 96 ILE A C 1
ATOM 803 O O . ILE A 1 96 ? -0.892 -0.859 14.145 1.00 44.44 96 ILE A O 1
ATOM 807 N N . SER A 1 97 ? -0.656 -2.806 15.211 1.00 44.56 97 SER A N 1
ATOM 808 C CA . SER A 1 97 ? 0.397 -3.301 14.336 1.00 44.56 97 SER A CA 1
ATOM 809 C C . SER A 1 97 ? -0.287 -3.868 13.096 1.00 44.56 97 SER A C 1
ATOM 811 O O . SER A 1 97 ? -0.986 -4.868 13.200 1.00 44.56 97 SER A O 1
ATOM 813 N N . LEU A 1 98 ? -0.125 -3.224 11.939 1.00 49.69 98 LEU A N 1
ATOM 814 C CA . LEU A 1 98 ? -0.443 -3.885 10.679 1.00 49.69 98 LEU A CA 1
ATOM 815 C C . LEU A 1 98 ? 0.557 -5.033 10.520 1.00 49.69 98 LEU A C 1
ATOM 817 O O . LEU A 1 98 ? 1.770 -4.800 10.405 1.00 49.69 98 LEU A O 1
ATOM 821 N N . GLU A 1 99 ? 0.071 -6.267 10.605 1.00 47.34 99 GLU A N 1
ATOM 822 C CA . GLU A 1 99 ? 0.847 -7.404 10.134 1.00 47.34 99 GLU A CA 1
ATOM 823 C C . GLU A 1 99 ? 0.792 -7.370 8.614 1.00 47.34 99 GLU A C 1
ATOM 825 O O . GLU A 1 99 ? -0.274 -7.405 8.001 1.00 47.34 99 GLU A O 1
ATOM 830 N N . ILE A 1 100 ? 1.969 -7.185 8.023 1.00 48.94 100 ILE A N 1
ATOM 831 C CA . ILE A 1 100 ? 2.170 -7.281 6.588 1.00 48.94 100 ILE A CA 1
ATOM 832 C C . ILE A 1 100 ? 2.478 -8.748 6.330 1.00 48.94 100 ILE A C 1
ATOM 834 O O . ILE A 1 100 ? 3.571 -9.209 6.656 1.00 48.94 100 ILE A O 1
ATOM 838 N N . SER A 1 101 ? 1.516 -9.477 5.775 1.00 44.00 101 SER A N 1
ATOM 839 C CA . SER A 1 101 ? 1.792 -10.758 5.134 1.00 44.00 101 SER A CA 1
ATOM 840 C C . SER A 1 101 ? 1.955 -10.491 3.641 1.00 44.00 101 SER A C 1
ATOM 842 O O . SER A 1 101 ? 0.990 -10.119 2.968 1.00 44.00 101 SER A O 1
ATOM 844 N N . LEU A 1 102 ? 3.178 -10.638 3.126 1.00 41.50 102 LEU A N 1
ATOM 845 C CA . LEU A 1 102 ? 3.404 -10.701 1.684 1.00 41.50 102 LEU A CA 1
ATOM 846 C C . LEU A 1 102 ? 2.988 -12.102 1.230 1.00 41.50 102 LEU A C 1
ATOM 848 O O . LEU A 1 102 ? 3.591 -13.079 1.675 1.00 41.50 102 LEU A O 1
ATOM 852 N N . LEU A 1 103 ? 1.972 -12.218 0.376 1.00 38.09 103 LEU A N 1
ATOM 853 C CA . LEU A 1 103 ? 1.773 -13.448 -0.383 1.00 38.09 103 LEU A CA 1
ATOM 854 C C . LEU A 1 103 ? 2.425 -13.230 -1.750 1.00 38.09 103 LEU A C 1
ATOM 856 O O . LEU A 1 103 ? 1.859 -12.558 -2.614 1.00 38.09 103 LEU A O 1
ATOM 860 N N . ASP A 1 104 ? 3.628 -13.779 -1.937 1.00 33.47 104 ASP A N 1
ATOM 861 C CA . ASP A 1 104 ? 4.236 -13.891 -3.264 1.00 33.47 104 ASP A CA 1
ATOM 862 C C . ASP A 1 104 ? 3.299 -14.719 -4.147 1.00 33.47 104 ASP A C 1
ATOM 864 O O . ASP A 1 104 ? 3.128 -15.928 -3.965 1.00 33.47 104 ASP A O 1
ATOM 868 N N . THR A 1 105 ? 2.669 -14.069 -5.121 1.00 34.25 105 THR A N 1
ATOM 869 C CA . THR A 1 105 ? 2.025 -14.788 -6.215 1.00 34.25 105 THR A CA 1
ATOM 870 C C . THR A 1 105 ? 3.137 -15.184 -7.178 1.00 34.25 105 THR A C 1
ATOM 872 O O . THR A 1 105 ? 3.697 -14.354 -7.888 1.00 34.25 105 THR A O 1
ATOM 875 N N . LYS A 1 106 ? 3.512 -16.469 -7.112 1.00 32.62 106 LYS A N 1
ATOM 876 C CA . LYS A 1 106 ? 4.467 -17.139 -8.003 1.00 32.62 106 LYS A CA 1
ATOM 877 C C . LYS A 1 106 ? 4.325 -16.650 -9.447 1.00 32.62 106 LYS A C 1
ATOM 879 O O . LYS A 1 106 ? 3.218 -16.607 -9.980 1.00 32.62 106 LYS A O 1
ATOM 884 N N . LEU A 1 107 ? 5.479 -16.400 -10.072 1.00 35.34 107 LEU A N 1
ATOM 885 C CA . LEU A 1 107 ? 5.674 -16.447 -11.519 1.00 35.34 107 LEU A CA 1
ATOM 886 C C . LEU A 1 107 ? 4.788 -17.542 -12.138 1.00 35.34 107 LEU A C 1
ATOM 888 O O . LEU A 1 107 ? 5.030 -18.727 -11.918 1.00 35.34 107 LEU A O 1
ATOM 892 N N . LEU A 1 108 ? 3.819 -17.148 -12.959 1.00 27.33 108 LEU A N 1
ATOM 893 C CA . LEU A 1 108 ? 3.410 -17.961 -14.096 1.00 27.33 108 LEU A CA 1
ATOM 894 C C . LEU A 1 108 ? 4.100 -17.358 -15.319 1.00 27.33 108 LEU A C 1
ATOM 896 O O . LEU A 1 108 ? 3.530 -16.550 -16.047 1.00 27.33 108 LEU A O 1
ATOM 900 N N . LEU A 1 109 ? 5.379 -17.713 -15.472 1.00 28.94 109 LEU A N 1
ATOM 901 C CA . LEU A 1 109 ? 5.965 -17.850 -16.799 1.00 28.94 109 LEU A CA 1
ATOM 902 C C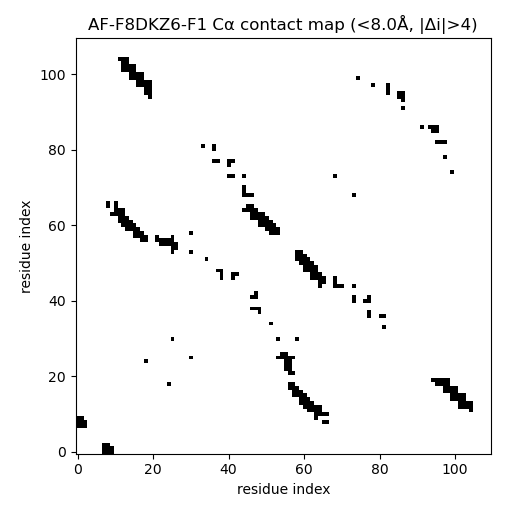 . LEU A 1 109 ? 5.295 -19.083 -17.414 1.00 28.94 109 LEU A C 1
ATOM 904 O O . LEU A 1 109 ? 5.528 -20.195 -16.942 1.00 28.94 109 LEU A O 1
ATOM 908 N N . ASN A 1 110 ? 4.443 -18.863 -18.410 1.00 32.53 110 ASN A N 1
ATOM 909 C CA . ASN A 1 110 ? 4.341 -19.789 -19.533 1.00 32.53 110 ASN A CA 1
ATOM 910 C C . ASN A 1 110 ? 5.252 -19.256 -20.634 1.00 32.53 110 ASN A C 1
ATOM 912 O O . ASN A 1 110 ? 5.227 -18.018 -20.841 1.00 32.53 110 ASN A O 1
#

Nearest PDB structures (foldseek):
  2xma-assembly1_B  TM=7.616E-01  e=4.542E-09  Deinococcus radiodurans
  2a6m-assembly2_A-2  TM=8.104E-01  e=2.814E-08  Helicobacter pylori
  2a6o-assembly1_A  TM=7.860E-01  e=1.839E-08  Helicobacter pylori
  2xo6-assembly1_D  TM=7.787E-01  e=2.648E-08  Deinococcus radiodurans
  2xqc-assembly1_A  TM=7.451E-01  e=1.954E-08  Deinococcus radiodurans

InterPro domains:
  IPR002686 Transposase IS200-like [PF01797] (7-92)
  IPR002686 Transposase IS200-like [SM01321] (8-110)
  IPR036515 Transposase IS200-like superfamily [G3DSA:3.30.70.1290] (1-99)
  IPR036515 Transposase IS200-like superfamily [SSF143422] (2-90)

Organism: Limosilactobacillus reuteri (strain ATCC 55730 / SD2112) (NCBI:txid491077)

Sequence (110 aa):
MDRNQHSVYLLNYHLVMVVKYRRKVINDEISEYLKHRFVVVGQAYGINLQEWNHDQDHVHVLFRATPHTEMAKFLNAYKSSSSRMVQKTISRNQAISLEISLLDTKLLLN

Radius of gyration: 14.98 Å; Cα contacts (8 Å, |Δi|>4): 163; chains: 1; bounding box: 32×29×46 Å

Mean predicted aligned error: 8.61 Å

Secondary structure (DSSP, 8-state):
-EEETTEEE-EEEEEEEE-GGG-S---HHHHHHHHHHHHHHHHTTT-EEEEEEE-SSEEEEEEEE-TT--HHHHHHHHHHHHHHHHHHHS-TT-----EEEEE-------

pLDDT: mean 76.29, std 20.3, range [27.33, 97.12]

Solvent-accessible surface area (backbone atoms only — not comparable to full-atom values): 6387 Å² total; per-residue (Å²): 127,52,76,56,102,88,46,78,52,82,49,63,43,43,40,39,38,32,34,48,90,57,46,76,72,45,46,72,71,57,46,51,51,53,50,52,48,46,54,64,54,23,59,84,44,53,40,43,84,73,46,79,49,73,52,39,30,36,37,44,35,36,30,35,48,45,98,82,37,56,60,71,59,49,53,51,52,41,52,61,61,51,41,61,49,51,43,67,78,36,65,89,87,46,80,52,52,65,47,74,48,76,51,82,65,73,85,79,82,127